Protein AF-A0A6H1NF97-F1 (afdb_monomer)

Solvent-accessible surface area (backbone atoms only — not comparable to full-atom values): 9172 Å² total; per-residue (Å²): 132,87,71,73,38,78,69,47,70,54,65,42,98,90,67,33,40,36,38,36,35,38,35,80,52,101,75,31,30,37,38,39,42,40,32,27,50,94,86,38,81,55,44,78,49,64,46,75,39,60,73,53,61,92,93,44,58,67,41,80,37,74,50,74,41,81,49,33,40,43,37,41,36,32,31,33,58,66,54,65,44,39,34,43,26,52,51,92,48,80,70,39,79,46,68,74,38,72,39,93,89,41,83,66,35,24,38,32,66,52,68,45,82,42,95,75,54,59,34,38,37,39,41,32,18,32,83,89,64,49,81,76,49,76,50,76,45,77,40,77,73,67,81,73,76,83,71,74,80,79,83,76,89,79,85,134

Secondary structure (DSSP, 8-state):
-PPPEEEEEEE-TTS-EEEEEEEEETTEEEEEEEEEETTEEEEEEEE-S-SS-TT-SEEEEEEEETTEEEEEEEEETT--EEEEEETTSPPEEE--EE-TTSTTEEEEEEEEE-S--SEEEEEEE-TT--EEEEEEEEPPPPPPP-----------

Radius of gyration: 17.9 Å; Cα contacts (8 Å, |Δi|>4): 341; chains: 1; bounding box: 39×61×50 Å

Mean predicted aligned error: 7.11 Å

Sequence (156 aa):
MQDDEVVAQGVFPSGEDWQLTVTVRPDNVMTMLSVTRQGAAVFGGGMGGPALGENETLNLYWGREGDFLGVVVRAAETVAQLTLAVGSAEPTEVQLYPIPRCPGVKVAALGLTVDSAEEISLSARDEDGHMVETRSLPVAPPARPAGTHGGGWAAG

pLDDT: mean 87.22, std 15.84, range [33.41, 98.0]

Nearest PDB structures (foldseek):
  4y5x-assembly2_F  TM=6.473E-01  e=9.113E-02  Homo sapiens
  4y5x-assembly2_I  TM=6.455E-01  e=9.113E-02  Homo sapiens
  4y5x-assembly1_C  TM=6.468E-01  e=1.062E-01  Homo sapiens
  3bp6-assembly1_B  TM=4.695E-01  e=8.167E-01  unclassified
  3rnq-assembly1_B  TM=3.983E-01  e=6.660E-01  Mus musculus

Structure (mmCIF, N/CA/C/O backbone):
data_AF-A0A6H1NF97-F1
#
_entry.id   AF-A0A6H1NF97-F1
#
loop_
_atom_site.group_PDB
_atom_site.id
_atom_site.type_symbol
_atom_site.label_atom_id
_atom_site.label_alt_id
_atom_site.label_comp_id
_atom_site.label_asym_id
_atom_site.label_entity_id
_atom_site.label_seq_id
_atom_site.pdbx_PDB_ins_code
_atom_site.Cartn_x
_atom_site.Cartn_y
_atom_site.Cartn_z
_atom_site.occupancy
_atom_site.B_iso_or_equiv
_atom_site.auth_seq_id
_atom_site.auth_comp_id
_atom_site.auth_asym_id
_atom_site.auth_atom_id
_atom_site.pdbx_PDB_model_num
ATOM 1 N N . MET A 1 1 ? -9.651 5.339 -22.773 1.00 48.53 1 MET A N 1
ATOM 2 C CA . MET A 1 1 ? -9.593 5.427 -21.302 1.00 48.53 1 MET A CA 1
ATOM 3 C C . MET A 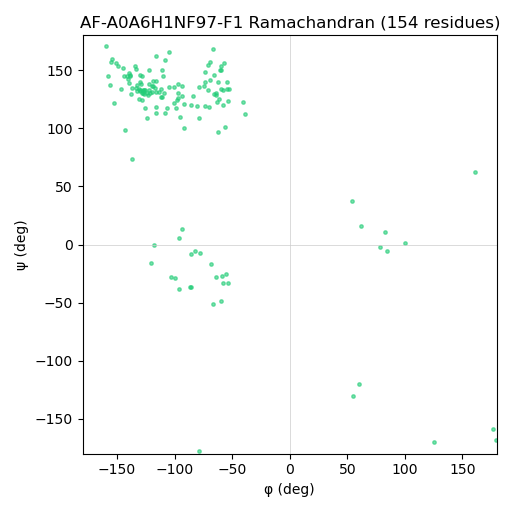1 1 ? -8.945 4.138 -20.849 1.00 48.53 1 MET A C 1
ATOM 5 O O . MET A 1 1 ? -9.377 3.098 -21.324 1.00 48.53 1 MET A O 1
ATOM 9 N N . GLN A 1 2 ? -7.841 4.188 -20.109 1.00 59.28 2 GLN A N 1
ATOM 10 C CA . GLN A 1 2 ? -7.391 2.992 -19.397 1.00 59.28 2 GLN A CA 1
ATOM 11 C C . GLN A 1 2 ? -8.148 2.988 -18.080 1.00 59.28 2 GLN A C 1
ATOM 13 O O . GLN A 1 2 ? -8.064 3.973 -17.348 1.00 59.28 2 GLN A O 1
ATOM 18 N N . ASP A 1 3 ? -8.925 1.934 -17.867 1.00 76.69 3 ASP A N 1
ATOM 19 C CA . ASP A 1 3 ? -9.702 1.739 -16.652 1.00 76.69 3 ASP A CA 1
ATOM 20 C C . ASP A 1 3 ? -8.773 1.351 -15.501 1.00 76.69 3 ASP A C 1
ATOM 22 O O . ASP A 1 3 ? -7.736 0.709 -15.713 1.00 76.69 3 ASP A O 1
ATOM 26 N N . ASP A 1 4 ? -9.151 1.762 -14.296 1.00 84.88 4 ASP A N 1
ATOM 27 C CA . ASP A 1 4 ? -8.455 1.388 -13.073 1.00 84.88 4 ASP A CA 1
ATOM 28 C C . ASP A 1 4 ? -8.572 -0.126 -12.868 1.00 84.88 4 ASP A C 1
ATOM 30 O O . ASP A 1 4 ? -9.659 -0.704 -12.924 1.00 84.88 4 ASP A O 1
ATOM 34 N N . GLU A 1 5 ? -7.439 -0.784 -12.642 1.00 92.44 5 GLU A N 1
ATOM 35 C CA . GLU A 1 5 ? -7.376 -2.216 -12.383 1.00 92.44 5 GLU A CA 1
ATOM 36 C C . GLU A 1 5 ? -7.406 -2.462 -10.876 1.00 92.44 5 GLU A C 1
ATOM 38 O O . GLU A 1 5 ? -6.612 -1.891 -10.130 1.00 92.44 5 GLU A O 1
ATOM 43 N N . VAL A 1 6 ? -8.309 -3.326 -10.414 1.00 95.88 6 VAL A N 1
ATOM 44 C CA . VAL A 1 6 ? -8.323 -3.776 -9.017 1.00 95.88 6 VAL A CA 1
ATOM 45 C C . VAL A 1 6 ? -7.253 -4.843 -8.846 1.00 95.88 6 VAL A C 1
ATOM 47 O O . VAL A 1 6 ? -7.407 -5.952 -9.349 1.00 95.88 6 VAL A O 1
ATOM 50 N N . VAL A 1 7 ? -6.173 -4.509 -8.142 1.00 96.12 7 VAL A N 1
ATOM 51 C CA . VAL A 1 7 ? -5.051 -5.433 -7.922 1.00 96.12 7 VAL A CA 1
ATOM 52 C C . VAL A 1 7 ? -5.307 -6.320 -6.709 1.00 96.12 7 VAL A C 1
ATOM 54 O O . VAL A 1 7 ? -4.964 -7.500 -6.715 1.00 96.12 7 VAL A O 1
ATOM 57 N N . ALA A 1 8 ? -5.936 -5.765 -5.674 1.00 96.75 8 ALA A N 1
ATOM 58 C CA . ALA A 1 8 ? -6.326 -6.509 -4.488 1.00 96.75 8 ALA A CA 1
ATOM 59 C C . ALA A 1 8 ? -7.510 -5.842 -3.783 1.00 96.75 8 ALA A C 1
ATOM 61 O O . ALA A 1 8 ? -7.754 -4.645 -3.936 1.00 96.75 8 ALA A O 1
ATOM 62 N N . GLN A 1 9 ? -8.241 -6.628 -3.004 1.00 97.12 9 GLN A N 1
ATOM 63 C CA . GLN A 1 9 ? -9.322 -6.159 -2.145 1.00 97.12 9 GLN A CA 1
ATOM 64 C C . GLN A 1 9 ? -9.505 -7.129 -0.982 1.00 97.12 9 GLN A C 1
ATOM 66 O O . GLN A 1 9 ? -9.122 -8.299 -1.077 1.00 97.12 9 GLN A O 1
ATOM 71 N N . GLY A 1 10 ? -10.129 -6.667 0.092 1.00 95.62 10 GLY A N 1
ATOM 72 C CA . GLY A 1 10 ? -10.413 -7.506 1.243 1.00 95.62 10 GLY A CA 1
ATOM 73 C C . GLY A 1 10 ? -11.057 -6.729 2.375 1.00 95.62 10 GLY A C 1
ATOM 74 O O . GLY A 1 10 ? -11.615 -5.656 2.173 1.00 95.62 10 GLY A O 1
ATOM 75 N N . VAL A 1 11 ? -10.948 -7.290 3.574 1.00 94.12 11 VAL A N 1
ATOM 76 C CA . VAL A 1 11 ? -11.417 -6.672 4.814 1.00 94.12 11 VAL A CA 1
ATOM 77 C C . VAL A 1 11 ? -10.225 -6.583 5.758 1.00 94.12 11 VAL A C 1
ATOM 79 O O . VAL A 1 11 ? -9.507 -7.571 5.935 1.00 94.12 11 VAL A O 1
ATOM 82 N N . PHE A 1 12 ? -9.962 -5.405 6.323 1.00 89.38 12 PHE A N 1
ATOM 83 C CA . PHE A 1 12 ? -8.929 -5.260 7.347 1.00 89.38 12 PHE A CA 1
ATOM 84 C C . PHE A 1 12 ? -9.362 -5.965 8.641 1.00 89.38 12 PHE A C 1
ATOM 86 O O . PHE A 1 12 ? -10.559 -6.122 8.880 1.00 89.38 12 PHE A O 1
ATOM 93 N N . PRO A 1 13 ? -8.429 -6.360 9.529 1.00 83.19 13 PRO A N 1
ATOM 94 C CA . PRO A 1 13 ? -8.784 -6.972 10.814 1.00 83.19 13 PRO A CA 1
ATOM 95 C C . PRO A 1 13 ? -9.733 -6.126 11.683 1.00 83.19 13 PRO A C 1
ATOM 97 O O . PRO A 1 13 ? -10.473 -6.676 12.493 1.00 83.19 13 PRO A O 1
ATOM 100 N N . SER A 1 14 ? -9.736 -4.803 11.500 1.00 81.62 14 SER A N 1
ATOM 101 C CA . SER A 1 14 ? -10.643 -3.849 12.152 1.00 81.62 14 SER A CA 1
ATOM 102 C C . SER A 1 14 ? -12.055 -3.790 11.544 1.00 81.62 14 SER A C 1
ATOM 104 O O . SER A 1 14 ? -12.945 -3.181 12.136 1.00 81.62 14 SER A O 1
ATOM 106 N N . GLY A 1 15 ? -12.297 -4.474 10.422 1.00 89.25 15 GLY A N 1
ATOM 107 C CA . GLY A 1 15 ? -13.619 -4.662 9.822 1.00 89.25 15 GLY A CA 1
ATOM 108 C C . GLY A 1 15 ? -13.956 -3.738 8.651 1.00 89.25 15 GLY A C 1
ATOM 109 O O . GLY A 1 15 ? -15.063 -3.829 8.129 1.00 89.25 15 GLY A O 1
ATOM 110 N N . GLU A 1 16 ? -13.052 -2.854 8.229 1.00 95.06 16 GLU A N 1
ATOM 111 C CA . GLU A 1 16 ? -13.251 -2.028 7.037 1.00 95.06 16 GLU A CA 1
ATOM 112 C C . GLU A 1 16 ? -12.974 -2.803 5.746 1.00 95.06 16 GLU A C 1
ATOM 114 O O . GLU A 1 16 ? -11.951 -3.483 5.624 1.00 95.06 16 GLU A O 1
ATOM 119 N N . ASP A 1 17 ? -13.853 -2.640 4.759 1.00 97.19 17 ASP A N 1
ATOM 120 C CA . ASP A 1 17 ? -13.622 -3.117 3.399 1.00 97.19 17 ASP A CA 1
ATOM 121 C C . ASP A 1 17 ? -12.600 -2.211 2.713 1.00 97.19 17 ASP A C 1
ATOM 123 O O . ASP A 1 17 ? -12.681 -0.982 2.804 1.00 97.19 17 ASP A O 1
ATOM 127 N N . TRP A 1 18 ? -11.653 -2.804 1.994 1.00 97.38 18 TRP A N 1
ATOM 128 C CA . TRP A 1 18 ? -10.627 -2.066 1.275 1.00 97.38 18 TRP A CA 1
ATOM 129 C C . TRP A 1 18 ? -10.444 -2.572 -0.147 1.00 97.38 18 TRP A C 1
ATOM 131 O O . TRP A 1 18 ? -10.615 -3.754 -0.452 1.00 97.38 18 TRP A O 1
ATOM 141 N N . GLN A 1 19 ? -10.036 -1.651 -1.011 1.00 97.81 19 GLN A N 1
ATOM 142 C CA . GLN A 1 19 ? -9.731 -1.911 -2.405 1.00 97.81 19 GLN A CA 1
ATOM 143 C C . GLN A 1 19 ? -8.463 -1.158 -2.800 1.00 97.81 19 GLN A C 1
ATOM 145 O O . GLN A 1 19 ? -8.342 0.047 -2.574 1.00 97.81 19 GLN A O 1
ATOM 150 N N . LEU A 1 20 ? -7.527 -1.882 -3.406 1.00 97.69 20 LEU A N 1
ATOM 151 C CA . LEU A 1 20 ? -6.287 -1.353 -3.950 1.00 97.69 20 LEU A CA 1
ATOM 152 C C . LEU A 1 20 ? -6.369 -1.373 -5.473 1.00 97.69 20 LEU A C 1
ATOM 154 O O . LEU A 1 20 ? -6.406 -2.440 -6.095 1.00 97.69 20 LEU A O 1
ATOM 158 N N . THR A 1 21 ? -6.402 -0.188 -6.072 1.00 97.44 21 THR A N 1
ATOM 159 C CA . THR A 1 21 ? -6.475 -0.022 -7.521 1.00 97.44 21 THR A CA 1
ATOM 160 C C . THR A 1 21 ? -5.189 0.552 -8.084 1.00 97.44 21 THR A C 1
ATOM 162 O O . THR A 1 21 ? -4.461 1.295 -7.417 1.00 97.44 21 THR A O 1
ATOM 165 N N . V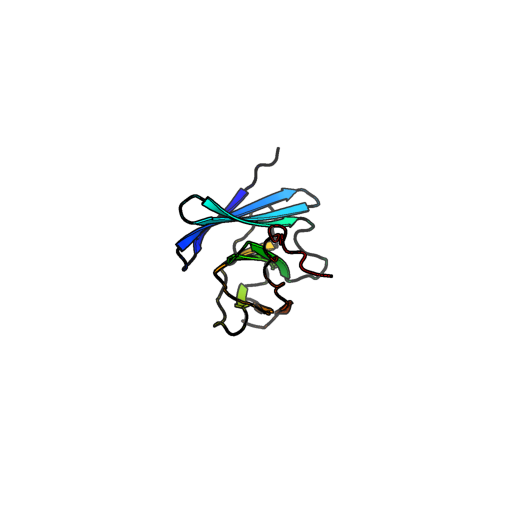AL A 1 22 ? -4.896 0.189 -9.330 1.00 96.44 22 VAL A N 1
ATOM 166 C CA . VAL A 1 22 ? -3.749 0.691 -10.073 1.00 96.44 22 VAL A CA 1
ATOM 167 C C . VAL A 1 22 ? -4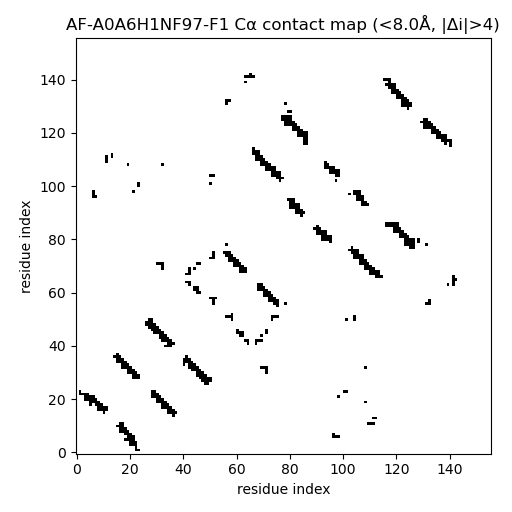.161 1.108 -11.480 1.00 96.44 22 VAL A C 1
ATOM 169 O O . VAL A 1 22 ? -4.826 0.368 -12.199 1.00 96.44 22 VAL A O 1
ATOM 172 N N . THR A 1 23 ? -3.690 2.276 -11.908 1.00 95.94 23 THR A N 1
ATOM 173 C CA . THR A 1 23 ? -3.780 2.748 -13.294 1.00 95.94 23 THR A CA 1
ATOM 174 C C . THR A 1 23 ? -2.366 2.883 -13.843 1.00 95.94 23 THR A C 1
ATOM 176 O O . THR A 1 23 ? -1.605 3.745 -13.399 1.00 95.94 23 THR A O 1
ATOM 179 N N . VAL A 1 24 ? -1.990 2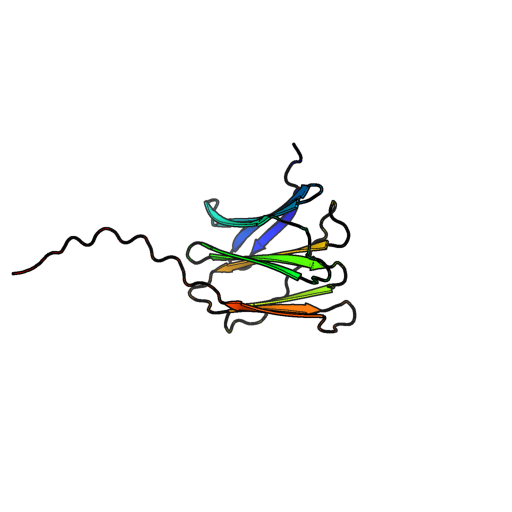.051 -14.816 1.00 94.38 24 VAL A N 1
ATOM 180 C CA . VAL A 1 24 ? -0.648 2.092 -15.423 1.00 94.38 24 VAL A CA 1
ATOM 181 C C . VAL A 1 24 ? -0.679 2.865 -16.735 1.00 94.38 24 VAL A C 1
ATOM 183 O O . VAL A 1 24 ? -1.322 2.434 -17.688 1.00 94.38 24 VAL A O 1
ATOM 186 N N . ARG A 1 25 ? 0.063 3.973 -16.792 1.00 92.12 25 ARG A N 1
ATOM 187 C CA . ARG A 1 25 ? 0.350 4.778 -17.989 1.00 92.12 25 ARG A CA 1
ATOM 188 C C . ARG A 1 25 ? 1.860 4.747 -18.280 1.00 92.12 25 ARG A C 1
ATOM 190 O O . ARG A 1 25 ? 2.624 4.410 -17.378 1.00 92.12 25 ARG A O 1
ATOM 197 N N . PRO A 1 26 ? 2.312 5.099 -19.502 1.00 87.88 26 PRO A N 1
ATOM 198 C CA . PRO A 1 26 ? 3.721 4.969 -19.896 1.00 87.88 26 PRO A CA 1
ATOM 199 C C . PRO A 1 26 ? 4.739 5.644 -18.965 1.00 87.88 26 PRO A C 1
ATOM 201 O O . PRO A 1 26 ? 5.845 5.145 -18.807 1.00 87.88 26 PRO A O 1
ATOM 204 N N . ASP A 1 27 ? 4.369 6.763 -18.352 1.00 87.31 27 ASP A N 1
ATOM 205 C CA . ASP A 1 27 ? 5.212 7.600 -17.493 1.00 87.31 27 ASP A CA 1
ATOM 206 C C . ASP A 1 27 ? 4.699 7.692 -16.049 1.00 87.31 27 ASP A C 1
ATOM 208 O O . ASP A 1 27 ? 5.291 8.367 -15.208 1.00 87.31 27 ASP A O 1
ATOM 212 N N . ASN A 1 28 ? 3.578 7.034 -15.754 1.00 93.75 28 ASN A N 1
ATOM 213 C CA . ASN A 1 28 ? 2.877 7.224 -14.500 1.00 93.75 28 ASN A CA 1
ATOM 214 C C . ASN A 1 28 ? 2.097 5.977 -14.099 1.00 93.75 28 ASN A C 1
ATOM 216 O O . ASN A 1 28 ? 1.154 5.565 -14.773 1.00 93.75 28 ASN A O 1
ATOM 220 N N . VAL A 1 29 ? 2.412 5.459 -12.923 1.00 95.19 29 VAL A N 1
ATOM 221 C CA . VAL A 1 29 ? 1.565 4.518 -12.206 1.00 95.19 29 VAL A CA 1
ATOM 222 C C . VAL A 1 29 ? 0.786 5.324 -11.173 1.00 95.19 29 VAL A C 1
ATOM 224 O O . VAL A 1 29 ? 1.367 6.047 -10.365 1.00 95.19 29 VAL A O 1
ATOM 227 N N . MET A 1 30 ? -0.538 5.227 -11.207 1.00 96.56 30 MET A N 1
ATOM 228 C CA . MET A 1 30 ? -1.407 5.685 -10.126 1.00 96.56 30 MET A CA 1
ATOM 229 C C . MET A 1 30 ? -1.755 4.476 -9.267 1.00 96.56 30 MET A C 1
ATOM 231 O O . MET A 1 30 ? -2.141 3.451 -9.814 1.00 96.56 30 MET A O 1
ATOM 235 N N . THR A 1 31 ? -1.600 4.567 -7.950 1.00 97.25 31 THR A N 1
ATOM 236 C CA . THR A 1 31 ? -1.999 3.516 -7.006 1.00 97.25 31 THR A CA 1
ATOM 237 C C . THR A 1 31 ? -2.861 4.149 -5.939 1.00 97.25 31 THR A C 1
ATOM 239 O O . THR A 1 31 ? -2.396 5.082 -5.291 1.00 97.25 31 THR A O 1
ATOM 242 N N . MET A 1 32 ? -4.072 3.638 -5.746 1.00 97.19 32 MET A N 1
ATOM 243 C CA . MET A 1 32 ? -5.051 4.191 -4.817 1.00 97.19 32 MET A CA 1
ATOM 244 C C . MET A 1 32 ? -5.558 3.117 -3.865 1.00 97.19 32 MET A C 1
ATOM 246 O O . MET A 1 32 ? -5.940 2.029 -4.289 1.00 97.19 32 MET A O 1
ATOM 250 N N . LEU A 1 33 ? -5.596 3.453 -2.581 1.00 97.94 33 LEU A N 1
ATOM 251 C CA . LEU A 1 33 ? -6.298 2.708 -1.551 1.00 97.94 33 LEU A CA 1
ATOM 252 C C . LEU A 1 33 ? -7.619 3.420 -1.261 1.00 97.94 33 LEU A C 1
ATOM 254 O O . LEU A 1 33 ? -7.635 4.591 -0.882 1.00 97.94 33 LEU A O 1
ATOM 258 N N . SER A 1 34 ? -8.716 2.692 -1.432 1.00 97.50 34 SER A N 1
ATOM 259 C CA . SER A 1 34 ? -10.052 3.113 -1.014 1.00 97.50 34 SER A CA 1
ATOM 260 C C . SER A 1 34 ? -10.507 2.230 0.134 1.00 97.50 34 SER A C 1
ATOM 262 O O . SER A 1 34 ? -10.367 1.009 0.055 1.00 97.50 34 SER A O 1
ATOM 264 N N . VAL A 1 35 ? -11.045 2.837 1.189 1.00 97.56 35 VAL A N 1
ATOM 265 C CA . VAL A 1 35 ? -11.525 2.115 2.370 1.00 97.56 35 VAL A CA 1
ATOM 266 C C . VAL A 1 35 ? -12.921 2.586 2.734 1.00 97.56 35 VAL A C 1
ATOM 268 O O . VAL A 1 35 ? -13.190 3.791 2.805 1.00 97.56 35 VAL A O 1
ATOM 271 N N . THR A 1 36 ? -13.805 1.629 3.001 1.00 96.75 36 THR A N 1
ATOM 272 C CA . THR A 1 36 ? -15.163 1.888 3.467 1.00 96.75 36 THR A CA 1
ATOM 273 C C . THR A 1 36 ? -15.441 1.207 4.798 1.00 96.75 36 THR A C 1
ATOM 275 O O . THR A 1 36 ? -15.119 0.039 4.999 1.00 96.75 36 THR A O 1
ATOM 278 N N . ARG A 1 37 ? -16.113 1.926 5.696 1.00 94.12 37 ARG A N 1
ATOM 279 C CA . ARG A 1 37 ? -16.614 1.423 6.976 1.00 94.12 37 ARG A CA 1
ATOM 280 C C . ARG A 1 37 ? -18.133 1.509 6.946 1.00 94.12 37 ARG A C 1
ATOM 282 O O . ARG A 1 37 ? -18.686 2.596 6.798 1.00 94.12 37 ARG A O 1
ATOM 289 N N . GLN A 1 38 ? -18.813 0.366 7.055 1.00 92.56 38 GLN A N 1
ATOM 290 C CA . GLN A 1 38 ? -20.285 0.292 7.002 1.00 92.56 38 GLN A CA 1
ATOM 291 C C . GLN A 1 38 ? -20.875 0.958 5.738 1.00 92.56 38 GLN A C 1
ATOM 293 O O . GLN A 1 38 ? -21.908 1.622 5.789 1.00 92.56 38 GLN A O 1
ATOM 298 N N . GLY A 1 39 ? -20.189 0.810 4.599 1.00 91.56 39 GLY A N 1
ATOM 299 C CA . GLY A 1 39 ? -20.594 1.384 3.312 1.00 91.56 39 GLY A CA 1
ATOM 300 C C . GLY A 1 39 ? -20.301 2.879 3.127 1.00 91.56 39 GLY A C 1
ATOM 301 O O . GLY A 1 39 ? -20.548 3.404 2.044 1.00 91.56 39 GLY A O 1
ATOM 302 N N . ALA A 1 40 ? -19.758 3.569 4.134 1.00 94.44 40 ALA A N 1
ATOM 303 C CA . ALA A 1 40 ? -19.295 4.950 4.010 1.00 94.44 40 ALA A CA 1
ATOM 304 C C . ALA A 1 40 ? -17.783 4.993 3.754 1.00 94.44 40 ALA A C 1
ATOM 306 O O . ALA A 1 40 ? -17.030 4.256 4.388 1.00 94.44 40 ALA A O 1
ATOM 307 N N . ALA A 1 41 ? -17.330 5.864 2.849 1.00 95.06 41 ALA A N 1
ATOM 308 C CA . ALA A 1 41 ? -15.904 6.097 2.636 1.00 95.06 41 ALA A CA 1
ATOM 309 C C . ALA A 1 41 ? -15.266 6.694 3.900 1.00 95.06 41 ALA A C 1
ATOM 311 O O . ALA A 1 41 ? -15.785 7.666 4.450 1.00 95.06 41 ALA A O 1
ATOM 312 N N . VAL A 1 42 ? -14.156 6.104 4.343 1.00 94.25 42 VAL A N 1
ATOM 313 C CA . VAL A 1 42 ? -13.371 6.580 5.500 1.00 94.25 42 VAL A CA 1
ATOM 314 C C . VAL A 1 42 ? -11.933 6.931 5.145 1.00 94.25 42 VAL A C 1
ATOM 316 O O . VAL A 1 42 ? -11.261 7.588 5.931 1.00 94.25 42 VAL A O 1
ATOM 319 N N . PHE A 1 43 ? -11.461 6.489 3.979 1.00 95.62 43 PHE A N 1
ATOM 320 C CA . PHE A 1 43 ? -10.154 6.856 3.460 1.00 95.62 43 PHE A CA 1
ATOM 321 C C . PHE A 1 43 ? -10.117 6.721 1.940 1.00 95.62 43 PHE A C 1
ATOM 323 O O . PHE A 1 43 ? -10.583 5.717 1.389 1.00 95.62 43 PHE A O 1
ATOM 330 N N . GLY A 1 44 ? -9.517 7.704 1.272 1.00 95.62 44 GLY A N 1
ATOM 331 C CA . GLY A 1 44 ? -9.211 7.651 -0.151 1.00 95.62 44 GLY A CA 1
ATOM 332 C C . GLY A 1 44 ? -7.876 8.324 -0.435 1.00 95.62 44 GLY A C 1
ATOM 333 O O . GLY A 1 44 ? -7.803 9.542 -0.574 1.00 95.62 44 GLY A O 1
ATOM 334 N N . GLY A 1 45 ? -6.815 7.532 -0.569 1.00 95.12 45 GLY A N 1
ATOM 335 C CA . GLY A 1 45 ? -5.463 8.069 -0.698 1.00 95.12 45 GLY A CA 1
ATOM 336 C C . GLY A 1 45 ? -4.540 7.177 -1.508 1.00 95.12 45 GLY A C 1
ATOM 337 O O . GLY A 1 45 ? -4.749 5.971 -1.629 1.00 95.12 45 GLY A O 1
ATOM 338 N N . GLY A 1 46 ? -3.503 7.774 -2.079 1.00 95.38 46 GLY A N 1
ATOM 339 C CA . GLY A 1 46 ? -2.561 7.047 -2.906 1.00 95.38 46 GLY A CA 1
ATOM 340 C C . GLY A 1 46 ? -1.460 7.918 -3.483 1.00 95.38 46 GLY A C 1
ATOM 341 O O . GLY A 1 46 ? -1.286 9.077 -3.109 1.00 95.38 46 GLY A O 1
ATOM 342 N N . MET A 1 47 ? -0.725 7.345 -4.428 1.00 95.94 47 MET A N 1
ATOM 343 C CA . MET A 1 47 ? 0.391 8.003 -5.102 1.00 95.94 47 MET A CA 1
ATOM 344 C C . MET A 1 47 ? 0.288 7.894 -6.618 1.00 95.94 47 MET A C 1
ATOM 346 O O . MET A 1 47 ? -0.031 6.840 -7.173 1.00 95.94 47 MET A O 1
ATOM 350 N N . GLY A 1 48 ? 0.631 8.997 -7.279 1.00 95.62 48 GLY A N 1
ATOM 351 C CA . GLY A 1 48 ? 0.988 9.051 -8.692 1.00 95.62 48 GLY A CA 1
ATOM 352 C C . GLY A 1 48 ? 2.498 9.226 -8.856 1.00 95.62 48 GLY A C 1
ATOM 353 O O . GLY A 1 48 ? 3.195 9.583 -7.909 1.00 95.62 48 GLY A O 1
ATOM 354 N N . GLY A 1 49 ? 2.997 8.995 -10.063 1.00 94.81 49 GLY A N 1
ATOM 355 C CA . GLY A 1 49 ? 4.400 9.136 -10.437 1.00 94.81 49 GLY A CA 1
ATOM 356 C C . GLY A 1 49 ? 4.968 7.861 -11.064 1.00 94.81 49 GLY A C 1
ATOM 357 O O . GLY A 1 49 ? 4.211 6.932 -11.367 1.00 94.81 49 GLY A O 1
ATOM 358 N N . PRO A 1 50 ? 6.295 7.786 -11.259 1.00 94.25 50 PRO A N 1
ATOM 359 C CA . PRO A 1 50 ? 6.940 6.565 -11.731 1.00 94.25 50 PRO A CA 1
ATOM 360 C C . PRO A 1 50 ? 6.644 5.385 -10.792 1.00 94.25 50 PRO A C 1
ATOM 362 O O . PRO A 1 50 ? 6.317 5.565 -9.616 1.00 94.25 50 PRO A O 1
ATOM 365 N N . ALA A 1 51 ? 6.739 4.161 -11.315 1.00 93.31 51 ALA A N 1
ATOM 366 C CA . ALA A 1 51 ? 6.483 2.961 -10.521 1.00 93.31 51 ALA A CA 1
ATOM 367 C C . ALA A 1 51 ? 7.442 2.879 -9.316 1.00 93.31 51 ALA A C 1
ATOM 369 O O . ALA A 1 51 ? 6.988 2.734 -8.184 1.00 93.31 51 ALA A O 1
ATOM 370 N N . LEU A 1 52 ? 8.737 3.077 -9.572 1.00 94.69 52 LEU A N 1
ATOM 371 C CA . LEU A 1 52 ? 9.817 3.274 -8.604 1.00 94.69 52 LEU A CA 1
ATOM 372 C C . LEU A 1 52 ? 10.826 4.265 -9.204 1.00 94.69 52 LEU A C 1
ATOM 374 O O . LEU A 1 52 ? 10.934 4.364 -10.431 1.00 94.69 52 LEU A O 1
ATOM 378 N N . GLY A 1 53 ? 11.542 5.008 -8.360 1.00 89.69 53 GLY A N 1
ATOM 379 C CA . GLY A 1 53 ? 12.705 5.784 -8.782 1.00 89.69 53 GLY A CA 1
ATOM 380 C C . GLY A 1 53 ? 13.872 4.902 -9.244 1.00 89.69 53 GLY A C 1
ATOM 381 O O . GLY A 1 53 ? 13.890 3.687 -9.040 1.00 89.69 53 GLY A O 1
ATOM 382 N N . GLU A 1 54 ? 14.880 5.516 -9.866 1.00 87.62 54 GLU A N 1
ATOM 383 C CA . GLU A 1 54 ? 16.107 4.803 -10.232 1.00 87.62 54 GLU A CA 1
ATOM 384 C C . GLU A 1 54 ? 16.798 4.263 -8.967 1.00 87.62 54 GLU A C 1
ATOM 386 O O . GLU A 1 54 ? 17.086 5.024 -8.044 1.00 87.62 54 GLU A O 1
ATOM 391 N N . ASN A 1 55 ? 17.065 2.953 -8.929 1.00 88.50 55 ASN A N 1
ATOM 392 C CA . ASN A 1 55 ? 17.641 2.234 -7.780 1.00 88.50 55 ASN A CA 1
ATOM 393 C C . ASN A 1 55 ? 16.786 2.254 -6.497 1.00 88.50 55 ASN A C 1
ATOM 395 O O . ASN A 1 55 ? 17.294 1.949 -5.419 1.00 88.50 55 ASN A O 1
ATOM 399 N N . GLU A 1 56 ? 15.504 2.608 -6.590 1.00 93.12 56 GLU A N 1
ATOM 400 C CA . GLU A 1 56 ? 14.600 2.580 -5.444 1.00 93.12 56 GLU A CA 1
ATOM 401 C C . GLU A 1 56 ? 14.025 1.169 -5.240 1.00 93.12 56 GLU A C 1
ATOM 403 O O . GLU A 1 56 ? 13.468 0.579 -6.165 1.00 93.12 56 GLU A O 1
ATOM 408 N N . THR A 1 57 ? 14.139 0.633 -4.022 1.00 95.88 57 THR A N 1
ATOM 409 C CA . THR A 1 57 ? 13.560 -0.672 -3.663 1.00 95.88 57 THR A CA 1
ATOM 410 C C . THR A 1 57 ? 12.106 -0.530 -3.216 1.00 95.88 57 THR A C 1
ATOM 412 O O . THR A 1 57 ? 11.281 -1.382 -3.545 1.00 95.88 57 THR A O 1
ATOM 415 N N . LEU A 1 58 ? 11.767 0.550 -2.509 1.00 95.88 58 LEU A N 1
ATOM 416 C CA . LEU A 1 58 ? 10.419 0.845 -2.022 1.00 95.88 58 LEU A CA 1
ATOM 417 C C . LEU A 1 58 ? 10.026 2.287 -2.337 1.00 95.88 58 LEU A C 1
ATOM 419 O O . LEU A 1 58 ? 10.802 3.185 -2.057 1.00 95.88 58 LEU A O 1
ATOM 423 N N . ASN A 1 59 ? 8.797 2.529 -2.784 1.00 94.75 59 ASN A N 1
ATOM 424 C CA . ASN A 1 59 ? 8.169 3.852 -2.790 1.00 94.75 59 ASN A CA 1
ATOM 425 C C . ASN A 1 59 ? 6.902 3.799 -1.931 1.00 94.75 59 ASN A C 1
ATOM 427 O O . ASN A 1 59 ? 6.135 2.837 -1.995 1.00 94.75 59 ASN A O 1
ATOM 431 N N . LEU A 1 60 ? 6.693 4.810 -1.098 1.00 93.44 60 LEU A N 1
ATOM 432 C CA . LEU A 1 60 ? 5.739 4.767 -0.000 1.00 93.44 60 LEU A CA 1
ATOM 433 C C . LEU A 1 60 ? 4.884 6.030 0.011 1.00 93.44 60 LEU A C 1
ATOM 435 O O . LEU A 1 60 ? 5.387 7.151 -0.012 1.00 93.44 60 LEU A O 1
ATOM 439 N N . TYR A 1 61 ? 3.584 5.816 0.138 1.00 94.25 61 TYR A N 1
ATOM 440 C CA . TYR A 1 61 ? 2.602 6.835 0.451 1.00 94.25 61 TYR A CA 1
ATOM 441 C C . TYR A 1 61 ? 1.915 6.496 1.770 1.00 94.25 61 TYR A C 1
ATOM 443 O O . TYR A 1 61 ? 1.584 5.339 2.036 1.00 94.25 61 TYR A O 1
ATOM 451 N N . TRP A 1 62 ? 1.656 7.521 2.575 1.00 93.12 62 TRP A N 1
ATOM 452 C CA . TRP A 1 62 ? 0.817 7.422 3.755 1.00 93.12 62 TRP A CA 1
ATOM 453 C C . TRP A 1 62 ? -0.068 8.656 3.858 1.00 93.12 62 TRP A C 1
ATOM 455 O O . TRP A 1 62 ? 0.323 9.766 3.491 1.00 93.12 62 TRP A O 1
ATOM 465 N N . GLY A 1 63 ? -1.274 8.450 4.367 1.00 91.00 63 GLY A N 1
ATOM 466 C CA . GLY A 1 63 ? -2.250 9.503 4.582 1.00 91.00 63 GLY A CA 1
ATOM 467 C C . GLY A 1 63 ? -3.125 9.171 5.775 1.00 91.00 63 GLY A C 1
ATOM 468 O O . GLY A 1 63 ? -3.326 8.002 6.103 1.00 91.00 63 GLY A O 1
ATOM 469 N N . ARG A 1 64 ? -3.659 10.206 6.419 1.00 89.31 64 ARG A N 1
ATOM 470 C CA . ARG A 1 64 ? -4.571 10.055 7.549 1.00 89.31 64 ARG A CA 1
ATOM 471 C C . ARG A 1 64 ? -5.857 10.831 7.299 1.00 89.31 64 ARG A C 1
ATOM 473 O O . ARG A 1 64 ? -5.802 12.024 7.007 1.00 89.31 64 ARG A O 1
ATOM 480 N N . GLU A 1 65 ? -6.990 10.167 7.482 1.00 89.88 65 GLU A N 1
ATOM 481 C CA . GLU A 1 65 ? -8.325 10.764 7.472 1.00 89.88 65 GLU A CA 1
ATOM 482 C C . GLU A 1 65 ? -9.021 10.420 8.792 1.00 89.88 65 GLU A C 1
ATOM 484 O O . GLU A 1 65 ? -9.346 9.269 9.066 1.00 89.88 65 GLU A O 1
ATOM 489 N N . GLY A 1 66 ? -9.192 11.420 9.664 1.00 87.56 66 GLY A N 1
ATOM 490 C CA . GLY A 1 66 ? -9.731 11.198 11.007 1.00 87.56 66 GLY A CA 1
ATOM 491 C C . GLY A 1 66 ? -8.869 10.244 11.846 1.00 87.56 66 GLY A C 1
ATOM 492 O O . GLY A 1 66 ? -7.700 10.524 12.134 1.00 87.56 66 GLY A O 1
ATOM 493 N N . ASP A 1 67 ? -9.472 9.136 12.271 1.00 88.62 67 ASP A N 1
ATOM 494 C CA . ASP A 1 67 ? -8.850 8.041 13.022 1.00 88.62 67 ASP A CA 1
ATOM 495 C C . ASP A 1 67 ? -8.178 6.995 12.116 1.00 88.62 67 ASP A C 1
ATOM 497 O O . ASP A 1 67 ? -7.469 6.127 12.617 1.00 88.62 67 ASP A O 1
ATOM 501 N N . PHE A 1 68 ? -8.357 7.072 10.797 1.00 90.75 68 PHE A N 1
ATOM 502 C CA . PHE A 1 68 ? -7.858 6.066 9.871 1.00 90.75 68 PHE A CA 1
ATOM 503 C C . PHE A 1 68 ? -6.523 6.475 9.244 1.00 90.75 68 PHE A C 1
ATOM 505 O O . PHE A 1 68 ? -6.401 7.547 8.647 1.00 90.75 68 PHE A O 1
ATOM 512 N N . LEU A 1 69 ? -5.522 5.601 9.349 1.00 91.69 69 LEU A N 1
ATOM 513 C CA . LEU A 1 69 ? -4.226 5.718 8.687 1.00 91.69 69 LEU A CA 1
ATOM 514 C C . LEU A 1 69 ? -4.154 4.704 7.542 1.00 91.69 69 LEU A C 1
ATOM 516 O O . LEU A 1 69 ? -4.197 3.498 7.781 1.00 91.69 69 LEU A O 1
ATOM 520 N N . GLY A 1 70 ? -4.013 5.197 6.314 1.00 93.06 70 GLY A N 1
ATOM 521 C CA . GLY A 1 70 ? -3.796 4.382 5.124 1.00 93.06 70 GLY A CA 1
ATOM 522 C C . GLY A 1 70 ? -2.347 4.453 4.658 1.00 93.06 70 GLY A C 1
ATOM 523 O O . GLY A 1 70 ? -1.758 5.534 4.581 1.00 93.06 70 GLY A O 1
ATOM 524 N N . VAL A 1 71 ? -1.782 3.297 4.325 1.00 93.88 71 VAL A N 1
ATOM 525 C CA . VAL A 1 71 ? -0.415 3.140 3.829 1.00 93.88 71 VAL A CA 1
ATOM 526 C C . VAL A 1 71 ? -0.440 2.349 2.529 1.00 93.88 71 VAL A C 1
ATOM 528 O O . VAL A 1 71 ? -1.078 1.301 2.444 1.00 93.88 71 VAL A O 1
ATOM 531 N N . VAL A 1 72 ? 0.267 2.845 1.518 1.00 96.12 72 VAL A N 1
ATOM 532 C CA . VAL A 1 72 ? 0.416 2.207 0.208 1.00 96.12 72 VAL A CA 1
ATOM 533 C C . VAL A 1 72 ? 1.895 2.128 -0.127 1.00 96.12 72 VAL A C 1
ATOM 535 O O . VAL A 1 72 ? 2.605 3.129 -0.055 1.00 96.12 72 VAL A O 1
ATOM 538 N N . VAL A 1 73 ? 2.355 0.949 -0.533 1.00 96.75 73 VAL A N 1
ATOM 539 C CA . VAL A 1 73 ? 3.758 0.697 -0.873 1.00 96.75 73 VAL A CA 1
ATOM 540 C C . VAL A 1 73 ? 3.842 0.118 -2.272 1.00 96.75 73 VAL A C 1
ATOM 542 O O . VAL A 1 73 ? 3.116 -0.816 -2.598 1.00 96.75 73 VAL A O 1
ATOM 545 N N . ARG A 1 74 ? 4.746 0.647 -3.093 1.00 97.50 74 ARG A N 1
ATOM 546 C CA . ARG A 1 74 ? 5.279 -0.037 -4.273 1.00 97.50 74 ARG A CA 1
ATOM 547 C C . ARG A 1 74 ? 6.637 -0.593 -3.901 1.00 97.50 74 ARG A C 1
ATOM 549 O O . ARG A 1 74 ? 7.425 0.103 -3.272 1.00 97.50 74 ARG A O 1
ATOM 556 N N . ALA A 1 75 ? 6.898 -1.827 -4.284 1.00 97.75 75 ALA A N 1
ATOM 557 C CA . ALA A 1 75 ? 8.137 -2.517 -3.979 1.00 97.75 75 ALA A CA 1
ATOM 558 C C . ALA A 1 75 ? 8.719 -3.129 -5.248 1.00 97.75 75 ALA A C 1
ATOM 560 O O . ALA A 1 75 ? 7.971 -3.578 -6.121 1.00 97.75 75 ALA A O 1
ATOM 561 N N . ALA A 1 76 ? 10.043 -3.168 -5.342 1.00 97.31 76 ALA A N 1
ATOM 562 C CA . ALA A 1 76 ? 10.733 -3.908 -6.385 1.00 97.31 76 ALA A CA 1
ATOM 563 C C . ALA A 1 76 ? 10.362 -5.396 -6.306 1.00 97.31 76 ALA A C 1
ATOM 565 O O . ALA A 1 76 ? 10.081 -5.934 -5.234 1.00 97.31 76 ALA A O 1
ATOM 566 N N . GLU A 1 77 ? 10.375 -6.083 -7.444 1.00 95.94 77 GLU A N 1
ATOM 567 C CA . GLU A 1 77 ? 10.013 -7.502 -7.523 1.00 95.94 77 GLU A CA 1
ATOM 568 C C . GLU A 1 77 ? 10.892 -8.407 -6.647 1.00 95.94 77 GLU A C 1
ATOM 570 O O . GLU A 1 77 ? 10.409 -9.428 -6.157 1.00 95.94 77 GLU A O 1
ATOM 575 N N . THR A 1 78 ? 12.135 -7.998 -6.386 1.00 95.88 78 THR A N 1
ATOM 576 C CA . THR A 1 78 ? 13.083 -8.689 -5.499 1.00 95.88 78 THR A CA 1
ATOM 577 C C . THR A 1 78 ? 12.688 -8.649 -4.023 1.00 95.88 78 THR A C 1
ATOM 579 O O . THR A 1 78 ? 13.199 -9.443 -3.239 1.00 95.88 78 THR A O 1
ATOM 582 N N . VAL A 1 79 ? 11.774 -7.758 -3.623 1.00 97.69 79 VAL A N 1
ATOM 583 C CA . VAL A 1 79 ? 11.224 -7.755 -2.266 1.00 97.69 79 VAL A CA 1
ATOM 584 C C . VAL A 1 79 ? 10.268 -8.936 -2.125 1.00 97.69 79 VAL A C 1
ATOM 586 O O . VAL A 1 79 ? 9.259 -9.042 -2.836 1.00 97.69 79 VAL A O 1
ATOM 589 N N . ALA A 1 80 ? 10.592 -9.826 -1.194 1.00 96.88 80 ALA A N 1
ATOM 590 C CA . ALA A 1 80 ? 9.802 -11.007 -0.878 1.00 96.88 80 ALA A CA 1
ATOM 591 C C . ALA A 1 80 ? 8.880 -10.766 0.318 1.00 96.88 80 ALA A C 1
ATOM 593 O O . ALA A 1 80 ? 7.731 -11.200 0.297 1.00 96.88 80 ALA A O 1
ATOM 594 N N . GLN A 1 81 ? 9.364 -10.035 1.327 1.00 97.25 81 GLN A N 1
ATOM 595 C CA . GLN A 1 81 ? 8.621 -9.758 2.553 1.00 97.25 81 GLN A CA 1
ATOM 596 C C . GLN A 1 81 ? 8.625 -8.264 2.865 1.00 97.25 81 GLN A C 1
ATOM 598 O O . GLN A 1 81 ? 9.659 -7.599 2.774 1.00 97.25 81 GLN A O 1
ATOM 603 N N . LEU A 1 82 ? 7.466 -7.761 3.288 1.00 97.00 82 LEU A N 1
ATOM 604 C CA . LEU A 1 82 ? 7.289 -6.400 3.768 1.00 97.00 82 LEU A CA 1
ATOM 605 C C . LEU A 1 82 ? 6.696 -6.435 5.174 1.00 97.00 82 LEU A C 1
ATOM 607 O O . LEU A 1 82 ? 5.692 -7.101 5.417 1.00 97.00 82 LEU A O 1
ATOM 611 N N . THR A 1 83 ? 7.298 -5.704 6.102 1.00 96.00 83 THR A N 1
ATOM 612 C CA . THR A 1 83 ? 6.787 -5.551 7.464 1.00 96.00 83 THR A CA 1
ATOM 613 C C . THR A 1 83 ? 6.569 -4.076 7.756 1.00 96.00 83 THR A C 1
ATOM 615 O O . THR A 1 83 ? 7.451 -3.260 7.490 1.00 96.00 83 THR A O 1
ATOM 618 N N . LEU A 1 84 ? 5.407 -3.740 8.314 1.00 92.62 84 LEU A N 1
ATOM 619 C CA . LEU A 1 84 ? 5.074 -2.393 8.759 1.00 92.62 84 LEU A CA 1
ATOM 620 C C . LEU A 1 84 ? 4.855 -2.366 10.272 1.00 92.62 84 LEU A C 1
ATOM 622 O O . LEU A 1 84 ? 4.078 -3.157 10.798 1.00 92.62 84 LEU A O 1
ATOM 626 N N . ALA A 1 85 ? 5.482 -1.421 10.957 1.00 91.56 85 ALA A N 1
ATOM 627 C CA . ALA A 1 85 ? 5.189 -1.076 12.341 1.00 91.56 85 ALA A CA 1
ATOM 628 C C . ALA A 1 85 ? 4.670 0.363 12.411 1.00 91.56 85 ALA A C 1
ATOM 630 O O . ALA A 1 85 ? 5.158 1.242 11.700 1.00 91.56 85 ALA A O 1
ATOM 631 N N . VAL A 1 86 ? 3.678 0.607 13.267 1.00 88.31 86 VAL A N 1
ATOM 632 C CA . VAL A 1 86 ? 3.118 1.946 13.493 1.00 88.31 86 VAL A CA 1
ATOM 633 C C . VAL A 1 86 ? 3.177 2.268 14.981 1.00 88.31 86 VAL A C 1
ATOM 635 O O . VAL A 1 86 ? 2.569 1.584 15.803 1.00 88.31 86 VAL A O 1
ATOM 638 N N . GLY A 1 87 ? 3.934 3.308 15.332 1.00 84.38 87 GLY A N 1
ATOM 639 C CA . GLY A 1 87 ? 4.259 3.640 16.716 1.00 84.38 87 GLY A CA 1
ATOM 640 C C . GLY A 1 87 ? 4.908 2.459 17.445 1.00 84.38 87 GLY A C 1
ATOM 641 O O . GLY A 1 87 ? 5.845 1.848 16.941 1.00 84.38 87 GLY A O 1
ATOM 642 N N . SER A 1 88 ? 4.397 2.126 18.632 1.00 76.31 88 SER A N 1
ATOM 643 C CA . SER A 1 88 ? 4.867 0.986 19.431 1.00 76.31 88 SER A CA 1
ATOM 644 C C . SER A 1 88 ? 4.075 -0.306 19.193 1.00 76.31 88 SER A C 1
ATOM 646 O O . SER A 1 88 ? 4.148 -1.215 20.019 1.00 76.31 88 SER A O 1
ATOM 648 N N . ALA A 1 89 ? 3.254 -0.372 18.140 1.00 77.62 89 ALA A N 1
ATOM 649 C CA . ALA A 1 89 ? 2.490 -1.572 17.817 1.00 77.62 89 ALA A CA 1
ATOM 650 C C . ALA A 1 89 ? 3.396 -2.698 17.295 1.00 77.62 89 ALA A C 1
ATOM 652 O O . ALA A 1 89 ? 4.452 -2.444 16.713 1.00 77.62 89 ALA A O 1
ATOM 653 N N . GLU A 1 90 ? 2.945 -3.942 17.473 1.00 84.81 90 GLU A N 1
ATOM 654 C CA . GLU A 1 90 ? 3.622 -5.112 16.912 1.00 84.81 90 GLU A CA 1
ATOM 655 C C . GLU A 1 90 ? 3.728 -4.995 15.380 1.00 84.81 90 GLU A C 1
ATOM 657 O O . GLU A 1 90 ? 2.733 -4.666 14.716 1.00 84.81 90 GLU A O 1
ATOM 662 N N . PRO A 1 91 ? 4.909 -5.264 14.796 1.00 90.31 91 PRO A N 1
ATOM 663 C CA . PRO A 1 91 ? 5.084 -5.225 13.355 1.00 90.31 91 PRO A CA 1
ATOM 664 C C . PRO A 1 91 ? 4.161 -6.227 12.654 1.00 90.31 91 PRO A C 1
ATOM 666 O O . PRO A 1 91 ? 4.064 -7.392 13.035 1.00 90.31 91 PRO A O 1
ATOM 669 N N . THR A 1 92 ? 3.499 -5.775 11.595 1.00 90.75 92 THR A N 1
ATOM 670 C CA . THR A 1 92 ? 2.567 -6.572 10.798 1.00 90.75 92 THR A CA 1
ATOM 671 C C . THR A 1 92 ? 3.179 -6.871 9.438 1.00 90.75 92 THR A C 1
ATOM 673 O O . THR A 1 92 ? 3.671 -5.971 8.755 1.00 90.75 92 THR A O 1
ATOM 676 N N . GLU A 1 93 ? 3.152 -8.138 9.030 1.00 93.25 93 GLU A N 1
ATOM 677 C CA . GLU A 1 93 ? 3.512 -8.518 7.667 1.00 93.25 93 GLU A CA 1
ATOM 678 C C . GLU A 1 93 ? 2.424 -8.064 6.692 1.00 93.25 93 GLU A C 1
ATOM 680 O O . GLU A 1 93 ? 1.231 -8.264 6.928 1.00 93.25 93 GLU A O 1
ATOM 685 N N . VAL A 1 94 ? 2.839 -7.433 5.598 1.00 92.88 94 VAL A 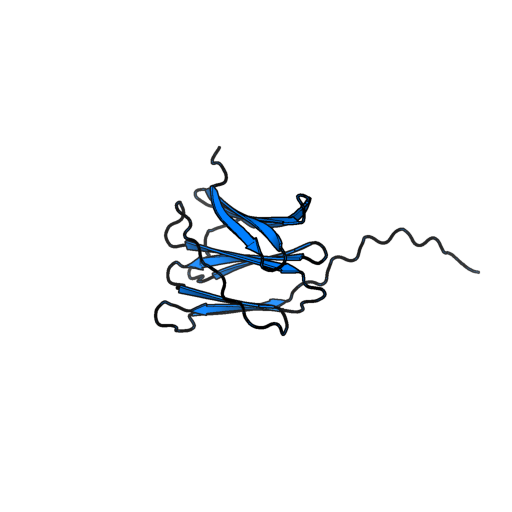N 1
ATOM 686 C CA . VAL A 1 94 ? 1.932 -6.882 4.596 1.00 92.88 94 VAL A CA 1
ATOM 687 C C . VAL A 1 94 ? 2.058 -7.688 3.314 1.00 92.88 94 VAL A C 1
ATOM 689 O O . VAL A 1 94 ? 3.149 -7.849 2.766 1.00 92.88 94 VAL A O 1
ATOM 692 N N . GLN A 1 95 ? 0.923 -8.172 2.815 1.00 95.56 95 GLN A N 1
ATOM 693 C CA . GLN A 1 95 ? 0.879 -8.934 1.575 1.00 95.56 95 GLN A CA 1
ATOM 694 C C . GLN A 1 95 ? 1.265 -8.055 0.380 1.00 95.56 95 GLN A C 1
ATOM 696 O O . GLN A 1 95 ? 0.697 -6.982 0.165 1.00 95.56 95 GLN A O 1
ATOM 701 N N . LEU A 1 96 ? 2.195 -8.563 -0.427 1.00 97.31 96 LEU A N 1
ATOM 702 C CA . LEU A 1 96 ? 2.594 -7.980 -1.703 1.00 97.31 96 LEU A CA 1
ATOM 703 C C . LEU A 1 96 ? 1.796 -8.614 -2.846 1.00 97.31 96 LEU A C 1
ATOM 705 O O . LEU A 1 96 ? 1.651 -9.837 -2.913 1.00 97.31 96 LEU A O 1
ATOM 709 N N . TYR A 1 97 ? 1.327 -7.779 -3.769 1.00 97.25 97 TYR A N 1
ATOM 710 C CA . TYR A 1 97 ? 0.564 -8.170 -4.949 1.00 97.25 97 TYR A CA 1
ATOM 711 C C . TYR A 1 97 ? 1.284 -7.699 -6.220 1.00 97.25 97 TYR A C 1
ATOM 713 O O . TYR A 1 97 ? 1.670 -6.532 -6.296 1.00 97.25 97 TYR A O 1
ATOM 721 N N . PRO A 1 98 ? 1.494 -8.555 -7.232 1.00 96.12 98 PRO A N 1
ATOM 722 C CA . PRO A 1 98 ? 2.086 -8.123 -8.497 1.00 96.12 98 PRO A CA 1
ATOM 723 C C . PRO A 1 98 ? 1.155 -7.152 -9.234 1.00 96.12 98 PRO A C 1
ATOM 725 O O . PRO A 1 98 ? -0.063 -7.315 -9.195 1.00 96.12 98 PRO A O 1
ATOM 728 N N . ILE A 1 99 ? 1.719 -6.173 -9.948 1.00 94.25 99 ILE A N 1
ATOM 729 C CA . ILE A 1 99 ? 0.950 -5.288 -10.835 1.00 94.25 99 ILE A CA 1
ATOM 730 C C . ILE A 1 99 ? 1.015 -5.858 -12.264 1.00 94.25 99 ILE A C 1
ATOM 732 O O . ILE A 1 99 ? 2.069 -5.760 -12.898 1.00 94.25 99 ILE A O 1
ATOM 736 N N . PRO A 1 100 ? -0.076 -6.407 -12.836 1.00 88.06 100 PRO A N 1
ATOM 737 C CA . PRO A 1 100 ? -0.004 -7.160 -14.096 1.00 88.06 100 PRO A CA 1
ATOM 738 C C . PRO A 1 100 ? 0.564 -6.374 -15.283 1.00 88.06 100 PRO A C 1
ATOM 740 O O . PRO A 1 100 ? 1.242 -6.930 -16.144 1.00 88.06 100 PRO A O 1
ATOM 743 N N . ARG A 1 101 ? 0.305 -5.063 -15.327 1.00 91.19 101 ARG A N 1
ATOM 744 C CA . ARG A 1 101 ? 0.771 -4.165 -16.397 1.00 91.19 101 ARG A CA 1
ATOM 745 C C . ARG A 1 101 ? 2.062 -3.412 -16.064 1.00 91.19 101 ARG A C 1
ATOM 747 O O . ARG A 1 101 ? 2.472 -2.561 -16.847 1.00 91.19 101 ARG A O 1
ATOM 754 N N . CYS A 1 102 ? 2.694 -3.702 -14.929 1.00 92.88 102 CYS A N 1
ATOM 755 C CA . CYS A 1 102 ? 3.942 -3.079 -14.492 1.00 92.88 102 CYS A CA 1
ATOM 756 C C . CYS A 1 102 ? 4.888 -4.158 -13.925 1.00 92.88 102 CYS A C 1
ATOM 758 O O . CYS A 1 102 ? 5.028 -4.276 -12.706 1.00 92.88 102 CYS A O 1
ATOM 760 N N . PRO A 1 103 ? 5.496 -4.992 -14.795 1.00 92.06 103 PRO A N 1
ATOM 761 C CA . PRO A 1 103 ? 6.419 -6.039 -14.361 1.00 92.06 103 PRO A CA 1
ATOM 762 C C . PRO A 1 103 ? 7.626 -5.434 -13.634 1.00 92.06 103 PRO A C 1
ATOM 764 O O . PRO A 1 103 ? 8.024 -4.304 -13.921 1.00 92.06 103 PRO A O 1
ATOM 767 N N . GLY A 1 104 ? 8.207 -6.179 -12.693 1.00 94.19 104 GLY A N 1
ATOM 768 C CA . GLY A 1 104 ? 9.273 -5.671 -11.828 1.00 94.19 104 GLY A CA 1
ATOM 769 C C . GLY A 1 104 ? 8.784 -4.914 -10.590 1.00 94.19 104 GLY A C 1
ATOM 770 O O . GLY A 1 104 ? 9.607 -4.567 -9.744 1.00 94.19 104 GLY A O 1
ATOM 771 N N . VAL A 1 105 ? 7.472 -4.672 -10.450 1.00 95.94 105 VAL A N 1
ATOM 772 C CA . VAL A 1 105 ? 6.895 -3.935 -9.317 1.00 95.94 105 VAL A CA 1
ATOM 773 C C . VAL A 1 105 ? 5.718 -4.687 -8.696 1.00 95.94 105 VAL A C 1
ATOM 775 O O . VAL A 1 105 ? 4.794 -5.148 -9.371 1.00 95.94 105 VAL A O 1
ATOM 778 N N . LYS A 1 106 ? 5.745 -4.775 -7.368 1.00 97.56 106 LYS A N 1
ATOM 779 C CA . LYS A 1 106 ? 4.653 -5.248 -6.517 1.00 97.56 106 LYS A CA 1
ATOM 780 C C . LYS A 1 106 ? 4.049 -4.067 -5.765 1.00 97.56 106 LYS A C 1
ATOM 782 O O . LYS A 1 106 ? 4.689 -3.034 -5.584 1.00 97.56 106 LYS A O 1
ATOM 787 N N . VAL A 1 107 ? 2.819 -4.224 -5.302 1.00 97.56 107 VAL A N 1
ATOM 788 C CA . VAL A 1 107 ? 2.108 -3.240 -4.494 1.00 97.56 107 VAL A CA 1
ATOM 789 C C . VAL A 1 107 ? 1.562 -3.885 -3.229 1.00 97.56 107 VAL A C 1
ATOM 791 O O . VAL A 1 107 ? 1.151 -5.041 -3.236 1.00 97.56 107 VAL A O 1
ATOM 794 N N . ALA A 1 108 ? 1.553 -3.134 -2.142 1.00 96.56 108 ALA A N 1
ATOM 795 C CA . ALA A 1 108 ? 0.963 -3.511 -0.873 1.00 96.56 108 ALA A CA 1
ATOM 796 C C . ALA A 1 108 ? 0.146 -2.343 -0.322 1.00 96.56 108 ALA A C 1
ATOM 798 O O . ALA A 1 108 ? 0.422 -1.175 -0.612 1.00 96.56 108 ALA A O 1
ATOM 799 N N . ALA A 1 109 ? -0.848 -2.666 0.496 1.00 94.69 109 ALA A N 1
ATOM 800 C CA . ALA A 1 109 ? -1.594 -1.681 1.254 1.00 94.69 109 ALA A CA 1
ATOM 801 C C . ALA A 1 109 ? -1.872 -2.194 2.662 1.00 94.69 109 ALA A C 1
ATOM 803 O O . ALA A 1 109 ? -2.071 -3.391 2.875 1.00 94.69 109 ALA A O 1
ATOM 804 N N . LEU A 1 110 ? -1.906 -1.265 3.607 1.00 92.44 110 LEU A N 1
ATOM 805 C CA . LEU A 1 110 ? -2.309 -1.514 4.978 1.00 92.44 110 LEU A CA 1
ATOM 806 C C . LEU A 1 110 ? -3.151 -0.334 5.462 1.00 92.44 110 LEU A C 1
ATOM 808 O O . LEU A 1 110 ? -2.878 0.817 5.122 1.00 92.44 110 LEU A O 1
ATOM 812 N N . GLY A 1 111 ? -4.176 -0.625 6.250 1.00 90.31 111 GLY A N 1
ATOM 813 C CA . GLY A 1 111 ? -5.045 0.371 6.849 1.00 90.31 111 GLY A CA 1
ATOM 814 C C . GLY A 1 111 ? -5.332 0.008 8.294 1.00 90.31 111 GLY A C 1
ATOM 815 O O . GLY A 1 111 ? -5.578 -1.158 8.603 1.00 90.31 111 GLY A O 1
ATOM 816 N N . LEU A 1 112 ? -5.241 0.993 9.184 1.00 89.12 112 LEU A N 1
ATOM 817 C CA . LEU A 1 112 ? -5.474 0.810 10.614 1.00 89.12 112 LEU A CA 1
ATOM 818 C C . LEU A 1 112 ? -6.205 2.013 11.192 1.00 89.12 112 LEU A C 1
ATOM 820 O O . LEU A 1 112 ? -5.932 3.163 10.845 1.00 89.12 112 LEU A O 1
ATOM 824 N N . THR A 1 113 ? -7.074 1.722 12.152 1.00 87.81 113 THR A N 1
ATOM 825 C CA . THR A 1 113 ? -7.613 2.735 13.055 1.00 87.81 113 THR A CA 1
ATOM 826 C C . THR A 1 113 ? -6.583 3.012 14.143 1.00 87.81 113 THR A C 1
ATOM 828 O O . THR A 1 113 ? -6.202 2.101 14.877 1.00 87.81 113 THR A O 1
ATOM 831 N N . VAL A 1 114 ? -6.117 4.254 14.234 1.00 83.62 114 VAL A N 1
ATOM 832 C CA . VAL A 1 114 ? -5.120 4.697 15.212 1.00 83.62 114 VAL A CA 1
ATOM 833 C C . VAL A 1 114 ? -5.587 5.970 15.910 1.00 83.62 114 VAL A C 1
ATOM 835 O O . VAL A 1 114 ? -5.857 6.989 15.272 1.00 83.62 114 VAL A O 1
ATOM 838 N N . ASP A 1 115 ? -5.621 5.948 17.243 1.00 80.19 115 ASP A N 1
ATOM 839 C CA . ASP A 1 115 ? -5.896 7.152 18.037 1.00 80.19 115 ASP A CA 1
ATOM 840 C C . ASP A 1 115 ? -4.743 8.152 17.873 1.00 80.19 115 ASP A C 1
ATOM 842 O O . ASP A 1 115 ? -4.923 9.303 17.460 1.00 80.19 115 ASP A O 1
ATOM 846 N N . SER A 1 116 ? -3.518 7.670 18.082 1.00 78.69 116 SER A N 1
ATOM 847 C CA . SER A 1 116 ? -2.276 8.385 17.819 1.00 78.69 116 SER A CA 1
ATOM 848 C C . SER A 1 116 ? -1.243 7.451 17.193 1.00 78.69 116 SER A C 1
ATOM 850 O O . SER A 1 116 ? -1.168 6.264 17.495 1.00 78.69 116 SER A O 1
ATOM 852 N N . ALA A 1 117 ? -0.443 8.010 16.296 1.00 80.75 117 ALA A N 1
ATOM 853 C CA . ALA A 1 117 ? 0.749 7.384 15.756 1.00 80.75 117 ALA A CA 1
ATOM 854 C C . ALA A 1 117 ? 1.745 8.512 15.511 1.00 80.75 117 ALA A C 1
ATOM 856 O O . ALA A 1 117 ? 1.355 9.562 14.998 1.00 80.75 117 ALA A O 1
ATOM 857 N N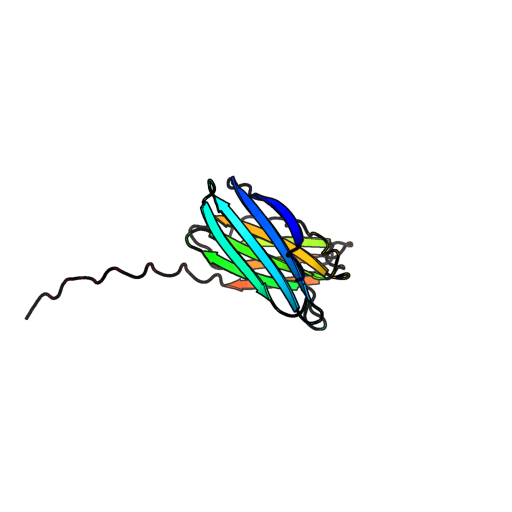 . GLU A 1 118 ? 2.992 8.313 15.922 1.00 84.56 118 GLU A N 1
ATOM 858 C CA . GLU A 1 118 ? 4.067 9.291 15.717 1.00 84.56 118 GLU A CA 1
ATOM 859 C C . GLU A 1 118 ? 4.984 8.879 14.567 1.00 84.56 118 GLU A C 1
ATOM 861 O O . GLU A 1 118 ? 5.541 9.739 13.891 1.00 84.56 118 GLU A O 1
ATOM 866 N N . GLU A 1 119 ? 5.097 7.576 14.303 1.00 90.69 119 GLU A N 1
ATOM 867 C CA . GLU A 1 119 ? 6.019 7.018 13.320 1.00 90.69 119 GLU A CA 1
ATOM 868 C C . GLU A 1 119 ? 5.403 5.813 12.596 1.00 90.69 119 GLU A C 1
ATOM 870 O O . GLU A 1 119 ? 4.668 5.021 13.190 1.00 90.69 119 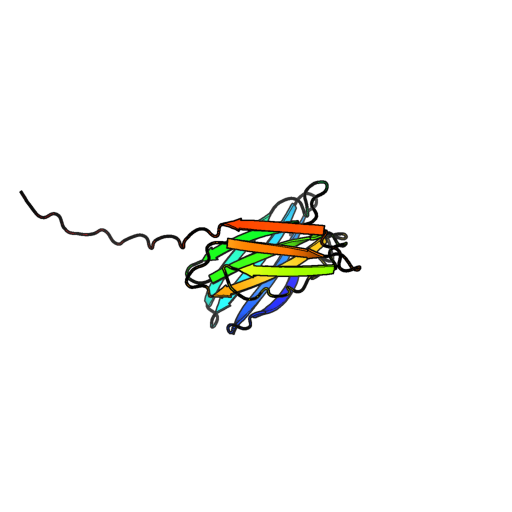GLU A O 1
ATOM 875 N N . ILE A 1 120 ? 5.728 5.682 11.312 1.00 90.94 120 ILE A N 1
ATOM 876 C CA . ILE A 1 120 ? 5.595 4.462 10.520 1.00 90.94 120 ILE A CA 1
ATOM 877 C C . ILE A 1 120 ? 7.006 3.963 10.222 1.00 90.94 120 ILE A C 1
ATOM 879 O O . ILE A 1 120 ? 7.815 4.708 9.670 1.00 90.94 120 ILE A O 1
ATOM 883 N N . SER A 1 121 ? 7.279 2.701 10.536 1.00 92.94 121 SER A N 1
ATOM 884 C CA . SER A 1 121 ? 8.505 2.009 10.156 1.00 92.94 121 SER A CA 1
ATO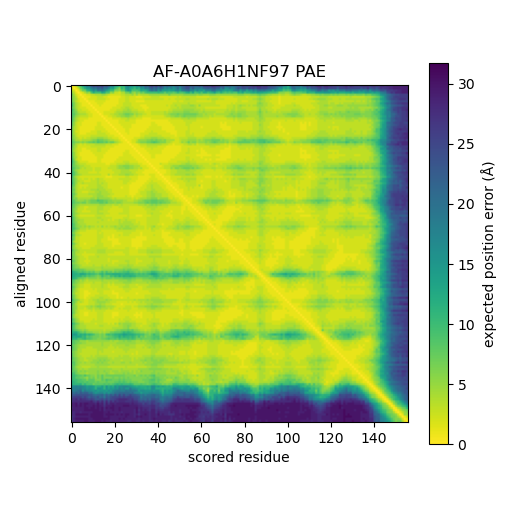M 885 C C . SER A 1 121 ? 8.180 0.890 9.172 1.00 92.94 121 SER A C 1
ATOM 887 O O . SER A 1 121 ? 7.263 0.099 9.386 1.00 92.94 121 SER A O 1
ATOM 889 N N . LEU A 1 122 ? 8.920 0.843 8.072 1.00 94.62 122 LEU A N 1
ATOM 890 C CA . LEU A 1 122 ? 8.794 -0.125 6.997 1.00 94.62 122 LEU A CA 1
ATOM 891 C C . LEU A 1 122 ? 10.112 -0.879 6.868 1.00 94.62 122 LEU A C 1
ATOM 893 O O . LEU A 1 122 ? 11.172 -0.261 6.781 1.00 94.62 122 LEU A O 1
ATOM 897 N N . SER A 1 123 ? 10.050 -2.202 6.819 1.00 96.00 123 SER A N 1
ATOM 898 C CA . SER A 1 123 ? 11.203 -3.067 6.577 1.00 96.00 123 SER A CA 1
ATOM 899 C C . SER A 1 123 ? 10.912 -4.011 5.421 1.00 96.00 123 SER A C 1
ATOM 901 O O . SER A 1 123 ? 9.854 -4.640 5.388 1.00 96.00 123 SER A O 1
ATOM 903 N N . ALA A 1 124 ? 11.852 -4.119 4.488 1.00 97.25 124 ALA A N 1
ATOM 904 C CA . ALA A 1 124 ? 11.767 -5.009 3.340 1.00 97.25 124 ALA A CA 1
ATOM 905 C C . ALA A 1 124 ? 12.897 -6.033 3.363 1.00 97.25 124 ALA A C 1
ATOM 907 O O . ALA A 1 124 ? 14.060 -5.692 3.603 1.00 97.25 124 ALA A O 1
ATOM 908 N N . ARG A 1 125 ? 12.552 -7.285 3.063 1.00 98.00 125 ARG A N 1
ATOM 909 C CA . ARG A 1 125 ? 13.510 -8.382 2.915 1.00 98.00 125 ARG A CA 1
ATOM 910 C C . ARG A 1 125 ? 13.409 -9.034 1.543 1.00 98.00 125 ARG A C 1
ATOM 912 O O . ARG A 1 125 ? 12.330 -9.060 0.946 1.00 98.00 125 ARG A O 1
ATOM 919 N N . ASP A 1 126 ? 14.534 -9.552 1.067 1.00 97.06 126 ASP A N 1
ATOM 920 C CA . ASP A 1 126 ? 14.599 -10.404 -0.123 1.00 97.06 126 ASP A CA 1
ATOM 921 C C . ASP A 1 126 ? 14.167 -11.854 0.178 1.00 97.06 126 ASP A C 1
ATOM 923 O O . ASP A 1 126 ? 13.747 -12.178 1.293 1.00 97.06 126 ASP A O 1
ATOM 927 N N . GLU A 1 127 ? 14.231 -12.723 -0.834 1.00 95.38 127 GLU A N 1
ATOM 928 C CA . GLU A 1 127 ? 13.851 -14.142 -0.727 1.00 95.38 127 GLU A CA 1
ATOM 929 C C . GLU A 1 127 ? 14.743 -14.942 0.236 1.00 95.38 127 GLU A C 1
ATOM 931 O O . GLU A 1 127 ? 14.272 -15.901 0.848 1.00 95.38 127 GLU A O 1
ATOM 936 N N . ASP A 1 128 ? 15.999 -14.525 0.415 1.00 96.62 128 ASP A N 1
ATOM 937 C CA . ASP A 1 128 ? 16.948 -15.139 1.350 1.00 96.62 128 ASP A CA 1
ATOM 938 C C . ASP A 1 128 ? 16.750 -14.634 2.795 1.00 96.62 128 ASP A C 1
ATOM 940 O O . ASP A 1 128 ? 17.379 -15.124 3.737 1.00 96.62 128 ASP A O 1
ATOM 944 N N . GLY A 1 129 ? 15.859 -13.658 2.992 1.00 94.81 129 GLY A N 1
ATOM 945 C CA . GLY A 1 129 ? 15.566 -13.042 4.281 1.00 94.81 129 GLY A CA 1
ATOM 946 C C . GLY A 1 129 ? 16.542 -11.933 4.679 1.00 94.81 129 GLY A C 1
ATOM 947 O O . GLY A 1 129 ? 16.494 -11.464 5.823 1.00 94.81 129 GLY A O 1
ATOM 948 N N . HIS A 1 130 ? 17.413 -11.475 3.778 1.00 96.31 130 HIS A N 1
ATOM 949 C CA . HIS A 1 130 ? 18.285 -10.338 4.046 1.00 96.31 130 HIS A CA 1
ATOM 950 C C . HIS A 1 130 ? 17.489 -9.037 4.022 1.00 96.31 130 HIS A C 1
ATOM 952 O O . HIS A 1 130 ? 16.626 -8.821 3.174 1.00 96.31 130 HIS A O 1
ATOM 958 N N . MET A 1 131 ? 17.803 -8.138 4.955 1.00 96.12 131 MET A N 1
ATOM 959 C CA . MET A 1 131 ? 17.220 -6.799 4.968 1.00 96.12 131 MET A CA 1
ATOM 960 C C . MET A 1 131 ? 17.774 -5.990 3.795 1.00 96.12 131 MET A C 1
ATOM 962 O O . MET A 1 131 ? 18.978 -5.736 3.745 1.00 96.12 131 MET A O 1
ATOM 966 N N . VAL A 1 132 ? 16.898 -5.567 2.885 1.00 95.94 132 VAL A N 1
ATOM 967 C CA . VAL A 1 132 ? 17.277 -4.765 1.711 1.00 95.94 132 VAL A CA 1
ATOM 968 C C . VAL A 1 132 ? 16.994 -3.282 1.905 1.00 95.94 132 VAL A C 1
ATOM 970 O O . VAL A 1 132 ? 17.701 -2.449 1.345 1.00 95.94 132 VAL A O 1
ATOM 973 N N . GLU A 1 133 ? 15.996 -2.931 2.719 1.00 94.62 133 GLU A N 1
ATOM 974 C CA . GLU A 1 133 ? 15.682 -1.538 3.030 1.00 94.62 133 GLU A CA 1
ATOM 975 C C . GLU A 1 133 ? 14.896 -1.410 4.342 1.00 94.62 133 GLU A C 1
ATOM 977 O O . GLU A 1 133 ? 14.026 -2.230 4.642 1.00 94.62 133 GLU A O 1
ATOM 982 N N . THR A 1 134 ? 15.167 -0.330 5.080 1.00 92.94 134 THR A N 1
ATOM 983 C CA . THR A 1 134 ? 14.337 0.136 6.196 1.00 92.94 134 THR A CA 1
ATOM 984 C C . THR A 1 134 ? 14.048 1.623 6.024 1.00 92.94 134 THR A C 1
ATOM 986 O O . THR A 1 134 ? 14.971 2.407 5.801 1.00 92.94 134 THR A O 1
ATOM 989 N N . ARG A 1 135 ? 12.783 2.030 6.170 1.00 89.81 135 ARG A N 1
ATOM 990 C CA . ARG A 1 135 ? 12.362 3.439 6.178 1.00 89.81 135 ARG A CA 1
ATOM 991 C C . ARG A 1 135 ? 11.533 3.735 7.419 1.00 89.81 135 ARG A C 1
ATOM 993 O O . ARG A 1 135 ? 10.566 3.031 7.674 1.00 89.81 135 ARG A O 1
ATOM 1000 N N . SER A 1 136 ? 11.870 4.804 8.133 1.00 89.06 136 SER A N 1
ATOM 1001 C CA . SER A 1 136 ? 11.046 5.356 9.214 1.00 89.06 136 SER A CA 1
ATOM 1002 C C . SER A 1 136 ? 10.597 6.763 8.851 1.00 89.06 136 SER A C 1
ATOM 1004 O O . SER A 1 136 ? 11.395 7.564 8.359 1.00 89.06 136 SER A O 1
ATOM 1006 N N . LEU A 1 137 ? 9.317 7.054 9.061 1.00 87.12 137 LEU A N 1
ATOM 1007 C CA . LEU A 1 137 ? 8.694 8.310 8.663 1.00 87.12 137 LEU A CA 1
ATOM 1008 C C . LEU A 1 137 ? 7.737 8.812 9.738 1.00 87.12 137 LEU A C 1
ATOM 1010 O O . LEU A 1 137 ? 6.969 8.019 10.285 1.00 87.12 137 LEU A O 1
ATOM 1014 N N . PRO A 1 138 ? 7.719 10.126 10.010 1.00 85.75 138 PRO A N 1
ATOM 1015 C CA . PRO A 1 138 ? 6.789 10.687 10.968 1.00 85.75 138 PRO A CA 1
ATOM 1016 C C . PRO A 1 138 ? 5.352 10.625 10.438 1.00 85.75 138 PRO A C 1
ATOM 1018 O O . PRO A 1 138 ? 5.076 10.891 9.261 1.00 85.75 138 PRO A O 1
ATOM 1021 N N . VAL A 1 139 ? 4.412 10.340 11.332 1.00 81.31 139 VAL A N 1
ATOM 1022 C CA . VAL A 1 139 ? 2.980 10.455 11.058 1.00 81.31 139 VAL A CA 1
ATOM 1023 C C . VAL A 1 139 ? 2.528 11.844 11.477 1.00 81.31 139 VAL A C 1
ATOM 1025 O O . VAL A 1 139 ? 2.668 12.242 12.633 1.00 81.31 139 VAL A O 1
ATOM 1028 N N . ALA A 1 140 ? 1.986 12.608 10.528 1.00 69.75 140 ALA A N 1
ATOM 1029 C CA . ALA A 1 140 ? 1.424 13.911 10.848 1.00 69.75 140 ALA A CA 1
ATOM 1030 C C . ALA A 1 140 ? 0.242 13.750 11.830 1.00 69.75 140 ALA A C 1
ATOM 1032 O O . ALA A 1 140 ? -0.572 12.833 11.665 1.00 69.75 140 ALA A O 1
ATOM 1033 N N . PRO A 1 141 ? 0.108 14.636 12.836 1.00 63.31 141 PRO A N 1
ATOM 1034 C CA . PRO A 1 141 ? -1.051 14.624 13.718 1.00 63.31 141 PRO A CA 1
ATOM 1035 C C . PRO A 1 141 ? -2.340 14.832 12.905 1.00 63.31 141 PRO A C 1
ATOM 1037 O O . PRO A 1 141 ? -2.295 15.466 11.845 1.00 63.31 141 PRO A O 1
ATOM 1040 N N . PRO A 1 142 ? -3.494 14.330 13.385 1.00 62.03 142 PRO A N 1
ATOM 1041 C CA . PRO A 1 142 ? -4.759 14.521 12.689 1.00 62.03 142 PRO A CA 1
ATOM 1042 C C . PRO A 1 142 ? -4.998 16.014 12.453 1.00 62.03 142 PRO A C 1
ATOM 1044 O O . PRO A 1 142 ? -4.713 16.848 13.323 1.00 62.03 142 PRO A O 1
ATOM 1047 N N . ALA A 1 143 ? -5.520 16.356 11.272 1.00 60.88 143 ALA A N 1
ATOM 1048 C CA . ALA A 1 143 ? -5.932 17.721 10.992 1.00 60.88 143 ALA A CA 1
ATOM 1049 C C . ALA A 1 143 ? -6.888 18.167 12.106 1.00 60.88 143 ALA A C 1
ATOM 1051 O O . ALA A 1 143 ? -7.887 17.495 12.378 1.00 60.88 143 ALA A O 1
ATOM 1052 N N . ARG A 1 144 ? -6.565 19.274 12.793 1.00 50.8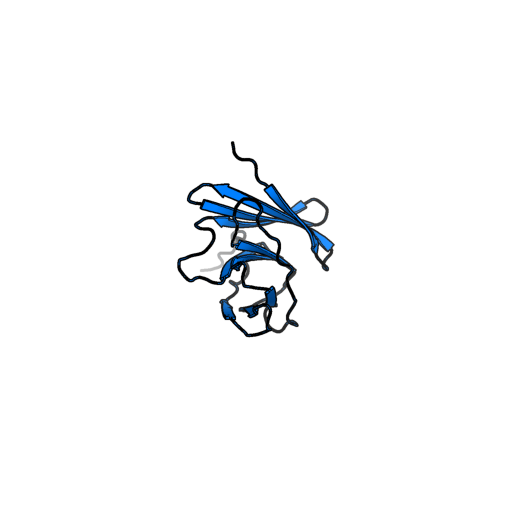1 144 ARG A N 1
ATOM 1053 C CA . ARG A 1 144 ? -7.487 19.833 13.788 1.00 50.81 144 ARG A CA 1
ATOM 1054 C C . ARG A 1 144 ? -8.826 20.060 13.086 1.00 50.81 144 ARG A C 1
ATOM 1056 O O . ARG A 1 144 ? -8.812 20.625 11.988 1.00 50.81 144 ARG A O 1
ATOM 1063 N N . PRO A 1 145 ? -9.963 19.668 13.689 1.00 47.97 145 PRO A N 1
ATOM 1064 C CA . PRO A 1 145 ? -11.251 20.050 13.138 1.00 47.97 145 PRO A CA 1
ATOM 1065 C C . PRO A 1 145 ? -11.242 21.568 12.962 1.00 47.97 145 PRO A C 1
ATOM 1067 O O . PRO A 1 145 ? -10.768 22.288 13.847 1.00 47.97 145 PRO A O 1
ATOM 1070 N N . ALA A 1 146 ? -11.696 22.044 11.800 1.00 46.78 146 ALA A N 1
ATOM 1071 C CA . ALA A 1 146 ? -11.863 23.467 11.557 1.00 46.78 146 ALA A CA 1
ATOM 1072 C C . ALA A 1 146 ? -12.789 24.000 12.655 1.00 46.78 146 ALA A C 1
ATOM 1074 O O . ALA A 1 146 ? -13.991 23.738 12.649 1.00 46.78 146 ALA A O 1
ATOM 1075 N N . GLY A 1 147 ? -12.198 24.639 13.665 1.00 41.88 147 GLY A N 1
ATOM 1076 C CA . GLY A 1 147 ? -12.925 25.100 14.830 1.00 41.88 147 GLY A CA 1
ATOM 1077 C C . GLY A 1 147 ? -14.019 26.048 14.373 1.00 41.88 147 GLY A C 1
ATOM 1078 O O . GLY A 1 147 ? -13.740 27.082 13.769 1.00 41.88 147 GLY A O 1
ATOM 1079 N N . THR A 1 148 ? -15.263 25.686 14.675 1.00 44.06 148 THR A N 1
ATOM 1080 C CA . THR A 1 148 ? -16.375 26.624 14.791 1.00 44.06 148 THR A CA 1
ATOM 1081 C C . THR A 1 148 ? -15.876 27.878 15.494 1.00 44.06 148 THR A C 1
ATOM 1083 O O . THR A 1 148 ? -15.339 27.781 16.599 1.00 44.06 148 THR A O 1
ATOM 1086 N N . HIS A 1 149 ? -16.023 29.030 14.834 1.00 41.91 149 HIS A N 1
ATOM 1087 C CA . HIS A 1 149 ? -15.726 30.345 15.387 1.00 41.91 149 HIS A CA 1
ATOM 1088 C C . HIS A 1 149 ? -16.157 30.421 16.854 1.00 41.91 149 HIS A C 1
ATOM 1090 O O . HIS A 1 149 ? -17.348 30.400 17.166 1.00 41.91 149 HIS A O 1
ATOM 1096 N N . GLY A 1 150 ? -15.170 30.514 17.746 1.00 38.78 150 GLY A N 1
ATOM 1097 C CA . GLY A 1 150 ? -15.380 30.890 19.131 1.00 38.78 150 GLY A CA 1
ATOM 1098 C C . GLY A 1 150 ? -15.953 32.301 19.166 1.00 38.78 150 GLY A C 1
ATOM 1099 O O . GLY A 1 150 ? -15.221 33.282 19.062 1.00 38.78 150 GLY A O 1
ATOM 1100 N N . GLY A 1 151 ? -17.276 32.394 19.278 1.00 45.97 151 GLY A N 1
ATOM 1101 C CA . GLY A 1 151 ? -17.928 33.565 19.835 1.00 45.97 151 GLY A CA 1
ATOM 1102 C C . GLY A 1 151 ? -17.485 33.699 21.288 1.00 45.97 151 GLY A C 1
ATOM 1103 O O . GLY A 1 151 ? -17.634 32.766 22.072 1.00 45.97 151 GLY A O 1
ATOM 1104 N N . GLY A 1 152 ? -16.901 34.842 21.632 1.00 33.41 152 GLY A N 1
ATOM 1105 C CA . GLY A 1 152 ? -16.450 35.102 22.993 1.00 33.41 152 GLY A CA 1
ATOM 1106 C C . GLY A 1 152 ? -15.421 36.216 23.072 1.00 33.41 152 GLY A C 1
ATOM 1107 O O . GLY A 1 152 ? -14.298 35.974 23.494 1.00 33.41 152 GLY A O 1
ATOM 1108 N N . TRP A 1 153 ? -15.800 37.435 22.686 1.00 35.66 153 TRP A N 1
ATOM 1109 C CA . TRP A 1 153 ? -15.106 38.629 23.168 1.00 35.66 153 TRP A CA 1
ATOM 1110 C C . TRP A 1 153 ? -15.832 39.121 24.426 1.00 35.66 153 TRP A C 1
ATOM 1112 O O . TRP A 1 153 ? -16.882 39.751 24.349 1.00 35.66 153 TRP A O 1
ATOM 1122 N N . ALA A 1 154 ? -15.267 38.784 25.581 1.00 38.47 154 ALA A N 1
ATOM 1123 C CA . ALA A 1 154 ? -15.271 39.602 26.793 1.00 38.47 154 ALA A CA 1
ATOM 1124 C C . ALA A 1 154 ? -13.808 40.067 26.961 1.00 38.47 154 ALA A C 1
ATOM 1126 O O . ALA A 1 154 ? -12.908 39.311 26.610 1.00 38.47 154 ALA A O 1
ATOM 1127 N N . ALA A 1 155 ? -13.428 41.244 27.441 1.00 39.28 155 ALA A N 1
ATOM 1128 C CA . ALA A 1 155 ? -14.084 42.368 28.090 1.00 39.28 155 ALA A CA 1
ATOM 1129 C C . ALA A 1 155 ? -13.163 43.601 27.911 1.00 39.28 155 ALA A C 1
ATOM 1131 O O . ALA A 1 155 ? -12.005 43.436 27.516 1.00 39.28 155 ALA A O 1
ATOM 1132 N N . GLY A 1 156 ? -13.637 44.798 28.269 1.00 37.34 156 GLY A N 1
ATOM 1133 C CA . GLY A 1 156 ? -12.790 45.984 28.457 1.00 37.34 156 GLY A CA 1
ATOM 1134 C C . GLY A 1 156 ? -13.508 47.286 28.179 1.00 37.34 156 GLY A C 1
ATOM 1135 O O . GLY A 1 156 ? -13.409 47.741 27.023 1.00 37.34 156 GLY A O 1
#

Foldseek 3Di:
DQDWAFQDWDAAPVGKTKTWTWDDDPFKIWIWIWIDDPNHTQDIDTDMGHLAPDVGQKDKDWDDRPQKIKIKMKGFPQFPWKWKDWAPDDIDTWDWTDDPVDPRITMTMDMDRHPDTQKMKMWTAGPVRDTPDIDIDGDDDHDDPPDDDPDDDDDD